Protein AF-A0A351F025-F1 (afdb_monomer_lite)

Secondary structure (DSSP, 8-state):
-PPP--SPP-GGGS------SHHHHHHHHHHSHHHHHHHTTSGGGGGGG-TT---------PPP--

Radius of gyration: 13.69 Å; chains: 1; bounding box: 40×27×31 Å

Structure (mmCIF, N/CA/C/O backbone):
data_AF-A0A351F025-F1
#
_entry.id   AF-A0A351F025-F1
#
loop_
_atom_site.group_PDB
_atom_site.id
_atom_site.type_symbol
_atom_site.label_atom_id
_atom_site.label_alt_id
_atom_site.label_comp_id
_atom_site.label_asym_id
_atom_site.label_entity_id
_atom_site.label_seq_id
_atom_site.pdbx_PDB_ins_code
_atom_site.Cartn_x
_atom_site.Cartn_y
_atom_site.Cartn_z
_atom_site.occupancy
_atom_site.B_iso_or_equiv
_atom_site.auth_seq_id
_atom_site.auth_comp_id
_atom_site.auth_asym_id
_atom_site.auth_atom_id
_atom_site.pdbx_PDB_model_num
ATOM 1 N N . MET A 1 1 ? -2.428 15.741 -5.606 1.00 38.97 1 MET A N 1
ATOM 2 C CA . MET A 1 1 ? -3.782 15.591 -5.028 1.00 38.97 1 MET A CA 1
ATOM 3 C C . MET A 1 1 ? -4.194 14.130 -5.164 1.00 38.97 1 MET A C 1
ATOM 5 O O . MET A 1 1 ? -3.832 13.533 -6.169 1.00 38.97 1 MET A O 1
ATOM 9 N N . ALA A 1 2 ? -4.831 13.519 -4.160 1.00 50.47 2 ALA A N 1
ATOM 10 C CA . ALA A 1 2 ? -5.298 12.133 -4.282 1.00 50.47 2 ALA A CA 1
ATOM 11 C C . ALA A 1 2 ? -6.464 12.090 -5.283 1.00 50.47 2 ALA A C 1
ATOM 13 O O . ALA A 1 2 ? -7.414 12.857 -5.137 1.00 50.47 2 ALA A O 1
ATOM 14 N N . LYS A 1 3 ? -6.370 11.252 -6.321 1.00 58.44 3 LYS A N 1
ATOM 15 C CA . LYS A 1 3 ? -7.427 11.114 -7.328 1.00 58.44 3 LYS A CA 1
ATOM 16 C C . LYS A 1 3 ? -8.542 10.256 -6.738 1.00 58.44 3 LYS A C 1
ATOM 18 O O . LYS A 1 3 ? -8.297 9.121 -6.338 1.00 58.44 3 LYS A O 1
ATOM 23 N N . GLN A 1 4 ? -9.748 10.804 -6.661 1.00 62.03 4 GLN A N 1
ATOM 24 C CA . GLN A 1 4 ? -10.919 10.040 -6.255 1.00 62.03 4 GLN A CA 1
ATOM 25 C C . GLN A 1 4 ? -11.228 9.005 -7.342 1.00 62.03 4 GLN A C 1
A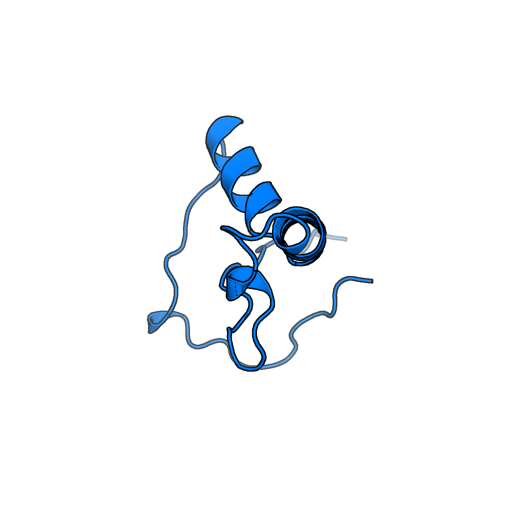TOM 27 O O . GLN A 1 4 ? -11.397 9.357 -8.509 1.00 62.03 4 GLN A O 1
ATOM 32 N N . LEU A 1 5 ? -11.261 7.727 -6.967 1.00 65.62 5 LEU A N 1
ATOM 33 C CA . LEU A 1 5 ? -11.714 6.665 -7.860 1.00 65.62 5 LEU A CA 1
ATOM 34 C C . LEU A 1 5 ? -13.241 6.733 -7.933 1.00 65.62 5 LEU A C 1
ATOM 36 O O . LEU A 1 5 ? -13.923 6.541 -6.930 1.00 65.62 5 LEU A O 1
ATOM 40 N N . THR A 1 6 ? -13.763 7.053 -9.113 1.00 61.72 6 THR A N 1
ATOM 41 C CA . THR A 1 6 ? -15.202 7.144 -9.408 1.00 61.72 6 THR A CA 1
ATOM 42 C C . THR A 1 6 ? -15.751 5.895 -10.109 1.00 61.72 6 THR A C 1
ATOM 44 O O . THR A 1 6 ? -16.921 5.871 -10.474 1.00 61.72 6 THR A O 1
ATOM 47 N N . GLY A 1 7 ? -14.923 4.861 -10.300 1.00 67.25 7 GLY A N 1
ATOM 48 C CA . GLY A 1 7 ? -15.302 3.595 -10.937 1.00 67.25 7 GLY A CA 1
ATOM 49 C C . GLY A 1 7 ? -15.643 2.475 -9.949 1.00 67.25 7 GLY A C 1
ATOM 50 O O . GLY A 1 7 ? -15.418 2.590 -8.743 1.00 67.25 7 GLY A O 1
ATOM 51 N N . HIS A 1 8 ? -16.153 1.362 -10.479 1.00 69.06 8 HIS A N 1
ATOM 52 C CA . HIS A 1 8 ? -16.376 0.138 -9.712 1.00 69.06 8 HIS A CA 1
ATOM 53 C C . HIS A 1 8 ? -15.038 -0.524 -9.356 1.00 69.06 8 HIS A C 1
ATOM 55 O O . HIS A 1 8 ? -14.289 -0.940 -10.236 1.00 69.06 8 HIS A O 1
ATOM 61 N N . VAL A 1 9 ? -14.747 -0.627 -8.058 1.00 74.44 9 VAL A N 1
ATOM 62 C CA . VAL A 1 9 ? -13.644 -1.442 -7.533 1.00 74.44 9 VAL A CA 1
ATOM 63 C C . VAL A 1 9 ? -14.195 -2.830 -7.225 1.00 74.44 9 VAL A C 1
ATOM 65 O O . VAL A 1 9 ? -15.120 -2.960 -6.423 1.00 74.44 9 VAL A O 1
ATOM 68 N N . ASP A 1 10 ? -13.630 -3.859 -7.854 1.00 79.25 10 ASP A N 1
ATOM 69 C CA . ASP A 1 10 ? -13.977 -5.252 -7.570 1.00 79.25 10 ASP A CA 1
ATOM 70 C C . ASP A 1 10 ? -13.448 -5.651 -6.187 1.00 79.25 10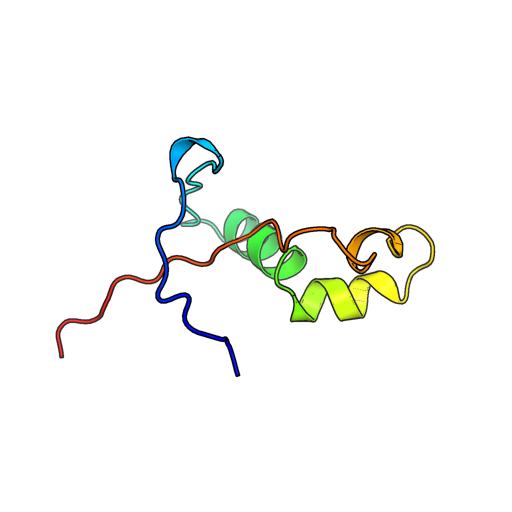 ASP A C 1
ATOM 72 O O . ASP A 1 10 ? -12.274 -5.977 -6.021 1.00 79.25 10 ASP A O 1
ATOM 76 N N . GLN A 1 11 ? -14.325 -5.609 -5.185 1.00 77.69 11 GLN A N 1
ATOM 77 C CA . GLN A 1 11 ? -13.979 -5.877 -3.789 1.00 77.69 11 GLN A CA 1
ATOM 78 C C . GLN A 1 11 ? -13.450 -7.298 -3.559 1.00 77.69 11 GLN A C 1
ATOM 80 O O . GLN A 1 11 ? -12.707 -7.499 -2.604 1.00 77.69 11 GLN A O 1
ATOM 85 N N . SER A 1 12 ? -13.766 -8.268 -4.429 1.00 84.31 12 SER A N 1
ATOM 86 C CA . SER A 1 12 ? -13.285 -9.652 -4.291 1.00 84.31 12 SER A CA 1
ATOM 87 C C . SER A 1 12 ? -11.770 -9.785 -4.476 1.00 84.31 12 SER A C 1
ATOM 89 O O . SER A 1 12 ? -11.163 -10.740 -3.995 1.00 84.31 12 SER A O 1
ATOM 91 N N . LYS A 1 13 ? -11.143 -8.799 -5.129 1.00 81.44 13 LYS A N 1
ATOM 92 C CA . LYS A 1 13 ? -9.697 -8.752 -5.377 1.00 81.44 13 LYS A CA 1
ATOM 93 C C . LYS A 1 13 ? -8.907 -8.066 -4.264 1.00 81.44 13 LYS A C 1
ATOM 95 O O . LYS A 1 13 ? -7.681 -8.024 -4.338 1.00 81.44 13 LYS A O 1
ATOM 100 N N . TYR A 1 14 ? -9.578 -7.526 -3.244 1.00 79.94 14 TYR A N 1
ATOM 101 C CA . TYR A 1 14 ? -8.940 -6.751 -2.183 1.00 79.94 14 TYR A CA 1
ATOM 102 C C . TYR A 1 14 ? -9.290 -7.283 -0.798 1.00 79.94 14 TYR A C 1
ATOM 104 O O . TYR A 1 14 ? -10.421 -7.662 -0.507 1.00 79.94 14 TYR A O 1
ATOM 112 N N . TRP A 1 15 ? -8.311 -7.223 0.100 1.00 81.69 15 TRP A N 1
ATOM 113 C CA . TRP A 1 15 ? -8.519 -7.495 1.516 1.00 81.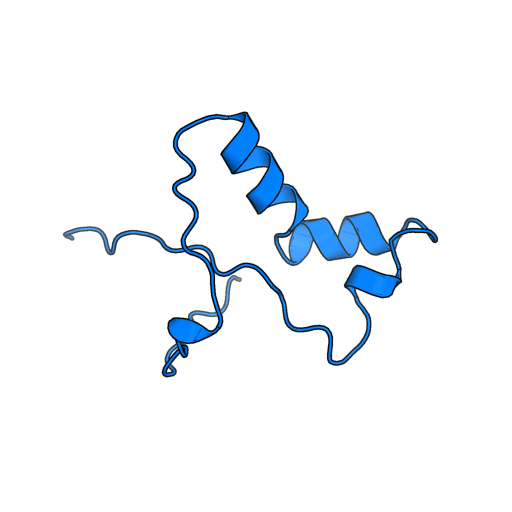69 15 TRP A CA 1
ATOM 114 C C . TRP A 1 15 ? -8.829 -6.198 2.256 1.00 81.69 15 TRP A C 1
ATOM 116 O O . TRP A 1 15 ? -8.072 -5.228 2.175 1.00 81.69 15 TRP A O 1
ATOM 126 N N . TYR A 1 16 ? -9.923 -6.183 3.020 1.00 83.38 16 TYR A N 1
ATOM 127 C CA . TYR A 1 16 ? -10.228 -5.061 3.901 1.00 83.38 16 TYR A CA 1
ATOM 128 C C . TYR A 1 16 ? -9.512 -5.224 5.243 1.00 83.38 16 TYR A C 1
ATOM 130 O O . TYR A 1 16 ? -9.811 -6.134 6.016 1.00 83.38 16 TYR A O 1
ATOM 138 N N . VAL A 1 17 ? -8.586 -4.312 5.543 1.00 78.69 17 VAL A N 1
ATOM 139 C CA . VAL A 1 17 ? -7.794 -4.345 6.778 1.00 78.69 17 VAL A CA 1
ATOM 140 C C . VAL A 1 17 ? -8.170 -3.160 7.679 1.00 78.69 17 VAL A C 1
ATOM 142 O O . VAL A 1 17 ? -7.882 -2.010 7.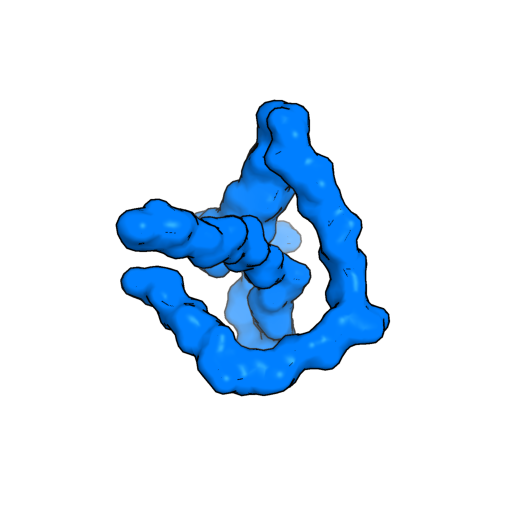338 1.00 78.69 17 VAL A O 1
ATOM 145 N N . PRO A 1 18 ? -8.793 -3.389 8.852 1.00 80.06 18 PRO A N 1
ATOM 146 C CA . PRO A 1 18 ? -9.124 -2.316 9.780 1.00 80.06 18 PRO A CA 1
ATOM 147 C C . PRO A 1 18 ? -7.870 -1.799 10.496 1.00 80.06 18 PRO A C 1
ATOM 149 O O . PRO A 1 18 ? -7.300 -2.451 11.368 1.00 80.06 18 PRO A O 1
ATOM 152 N N . VAL A 1 19 ? -7.467 -0.569 10.195 1.00 75.19 19 VAL A N 1
ATOM 153 C CA . VAL A 1 19 ? -6.284 0.069 10.793 1.00 75.19 19 VAL A CA 1
ATOM 154 C C . VAL A 1 19 ? -6.649 0.981 11.965 1.00 75.19 19 VAL A C 1
ATOM 156 O O . VAL A 1 19 ? -6.658 2.207 11.863 1.00 75.19 19 VAL A O 1
ATOM 159 N N . ARG A 1 20 ? -6.961 0.374 13.119 1.00 77.94 20 ARG A N 1
ATOM 160 C CA . ARG A 1 20 ? -7.209 1.109 14.380 1.00 77.94 20 ARG A CA 1
ATOM 161 C C . ARG A 1 20 ? -5.928 1.404 15.169 1.00 77.94 20 ARG A C 1
ATOM 163 O O . ARG A 1 20 ? -5.842 2.436 15.826 1.00 77.94 20 ARG A O 1
ATOM 170 N N . GLN A 1 21 ? -4.927 0.530 15.076 1.00 81.00 21 GLN A N 1
ATOM 171 C CA . GLN A 1 21 ? -3.662 0.636 15.812 1.00 81.00 21 GLN A CA 1
ATOM 172 C C . GLN A 1 21 ? -2.577 1.361 15.003 1.00 81.00 21 GLN A C 1
ATOM 174 O O . GLN A 1 21 ? -2.572 1.312 13.772 1.00 81.00 21 GLN A O 1
ATOM 179 N N . LEU A 1 22 ? -1.621 1.990 15.698 1.00 78.50 22 LEU A N 1
ATOM 180 C CA . LEU A 1 22 ? -0.531 2.763 15.085 1.00 78.50 22 LEU A CA 1
ATOM 181 C C . LEU A 1 22 ? 0.282 1.939 14.074 1.00 78.50 22 LEU A C 1
ATOM 183 O O . LEU A 1 22 ? 0.513 2.398 12.960 1.00 78.50 22 LEU A O 1
ATOM 187 N N . LYS A 1 23 ? 0.628 0.693 14.422 1.00 78.12 23 LYS A N 1
ATOM 188 C CA . LYS A 1 23 ? 1.360 -0.225 13.532 1.00 78.12 23 LYS A CA 1
ATOM 189 C C . LYS A 1 23 ? 0.621 -0.465 12.210 1.00 78.12 23 LYS A C 1
ATOM 191 O O . LYS A 1 23 ? 1.233 -0.435 11.151 1.00 78.12 23 LYS A O 1
ATOM 196 N N . GLY A 1 24 ? -0.703 -0.623 12.263 1.00 75.25 24 GLY A N 1
ATOM 197 C CA . GLY A 1 24 ? -1.529 -0.770 11.064 1.00 75.25 24 GLY A CA 1
ATOM 198 C C . GLY A 1 24 ? -1.510 0.483 10.185 1.00 75.25 24 GLY A C 1
ATOM 199 O O . GLY A 1 24 ? -1.386 0.382 8.969 1.00 75.25 24 GLY A O 1
ATOM 200 N N . LYS A 1 25 ? -1.552 1.674 10.797 1.00 76.56 25 LYS A N 1
ATOM 201 C CA . LYS A 1 25 ? -1.445 2.948 10.065 1.00 76.56 25 LYS A CA 1
ATOM 202 C C . LYS A 1 25 ? -0.089 3.102 9.365 1.00 76.56 25 LYS A C 1
ATOM 204 O O . LYS A 1 25 ? -0.057 3.589 8.240 1.00 76.56 25 LYS A O 1
ATOM 209 N N . MET A 1 26 ? 1.002 2.647 9.988 1.00 77.88 26 MET A N 1
ATOM 210 C CA . MET A 1 26 ? 2.345 2.691 9.391 1.00 77.88 26 MET A CA 1
ATOM 211 C C . MET A 1 26 ? 2.469 1.812 8.140 1.00 77.88 26 MET A C 1
ATOM 213 O O . MET A 1 26 ? 3.097 2.232 7.172 1.00 77.88 26 MET A O 1
ATOM 217 N N . ILE A 1 27 ? 1.842 0.629 8.128 1.00 76.44 27 ILE A N 1
ATOM 218 C CA . ILE A 1 27 ? 1.833 -0.264 6.955 1.00 76.44 27 ILE A CA 1
ATOM 219 C C . ILE A 1 27 ? 1.155 0.422 5.765 1.00 76.44 27 ILE A C 1
ATOM 221 O O . ILE A 1 27 ? 1.710 0.443 4.671 1.00 76.44 27 ILE A O 1
ATOM 225 N N . ILE A 1 28 ? -0.016 1.031 5.984 1.00 73.25 28 ILE A N 1
ATOM 226 C CA . ILE A 1 28 ? -0.723 1.781 4.935 1.00 73.25 28 ILE A CA 1
ATOM 227 C C . ILE A 1 28 ? 0.147 2.920 4.428 1.00 73.25 28 ILE A C 1
ATOM 229 O O . ILE A 1 28 ? 0.321 3.056 3.224 1.00 73.25 28 ILE A O 1
ATOM 233 N N . GLN A 1 29 ? 0.742 3.692 5.338 1.00 72.00 29 GLN A N 1
ATOM 234 C CA . GLN A 1 29 ? 1.585 4.821 4.974 1.00 72.00 29 GLN A CA 1
ATOM 235 C C . GLN A 1 29 ? 2.780 4.395 4.117 1.00 72.00 29 GLN A C 1
ATOM 237 O O . GLN A 1 29 ? 3.064 5.078 3.143 1.00 72.00 29 GLN A O 1
ATOM 242 N N . ALA A 1 30 ? 3.438 3.271 4.411 1.00 69.81 30 ALA A N 1
ATOM 243 C CA . ALA A 1 30 ? 4.535 2.743 3.593 1.00 69.81 30 ALA A CA 1
ATOM 244 C C . ALA A 1 30 ? 4.093 2.334 2.175 1.00 69.81 30 ALA A C 1
ATOM 246 O O . ALA A 1 30 ? 4.863 2.463 1.226 1.00 69.81 30 ALA A O 1
ATOM 247 N N . LEU A 1 31 ? 2.848 1.877 2.033 1.00 72.31 31 LEU A N 1
ATOM 248 C CA . LEU A 1 31 ? 2.265 1.405 0.776 1.00 72.31 31 LEU A CA 1
ATOM 249 C C . LEU A 1 31 ? 1.458 2.482 0.030 1.00 72.31 31 LEU A C 1
ATOM 251 O O . LEU A 1 31 ? 0.874 2.205 -1.016 1.00 72.31 31 LEU A O 1
ATOM 255 N N . GLU A 1 32 ? 1.399 3.714 0.542 1.00 74.25 32 GLU A N 1
ATOM 256 C CA . GLU A 1 32 ? 0.801 4.831 -0.185 1.00 74.25 32 GLU A CA 1
ATOM 257 C C . GLU A 1 32 ? 1.716 5.263 -1.350 1.00 74.25 32 GLU A C 1
ATOM 259 O O . GLU A 1 32 ? 2.940 5.297 -1.190 1.00 74.25 32 GLU A O 1
ATOM 264 N N . PRO A 1 33 ? 1.155 5.699 -2.497 1.00 72.25 33 PRO A N 1
ATOM 265 C CA . PRO A 1 33 ? 1.925 6.060 -3.693 1.00 72.25 33 PRO A CA 1
ATOM 266 C C . PRO A 1 33 ? 3.092 7.021 -3.434 1.00 72.25 33 PRO A C 1
ATOM 268 O O . PRO A 1 33 ? 4.171 6.872 -3.999 1.00 72.25 33 PRO A O 1
ATOM 271 N N . LYS A 1 34 ? 2.892 8.010 -2.552 1.00 71.62 34 LYS A N 1
ATOM 272 C CA . LYS A 1 34 ? 3.931 8.988 -2.197 1.00 71.62 34 LYS A CA 1
ATOM 273 C C . LYS A 1 34 ? 5.111 8.343 -1.471 1.00 71.62 34 LYS A C 1
ATOM 275 O O . LYS A 1 34 ? 6.254 8.682 -1.754 1.00 71.62 34 LYS A O 1
ATOM 280 N N . SER A 1 35 ? 4.833 7.426 -0.553 1.00 74.62 35 SER A N 1
ATOM 281 C CA . SER A 1 35 ? 5.867 6.718 0.199 1.00 74.62 35 SER A CA 1
ATOM 282 C C . SER A 1 35 ? 6.573 5.689 -0.672 1.00 74.62 35 SER A C 1
ATOM 284 O O . SER A 1 35 ? 7.790 5.573 -0.592 1.00 74.62 35 SER A O 1
ATOM 286 N N . MET A 1 36 ? 5.844 5.015 -1.567 1.00 77.62 36 MET A N 1
ATOM 287 C CA . MET A 1 36 ? 6.418 4.097 -2.557 1.00 77.62 36 MET A CA 1
ATOM 288 C C . MET A 1 36 ? 7.415 4.801 -3.487 1.00 77.62 36 MET A C 1
ATOM 290 O O . MET A 1 36 ? 8.480 4.252 -3.744 1.00 77.62 36 MET A O 1
ATOM 294 N N . LEU A 1 37 ? 7.119 6.027 -3.941 1.00 78.50 37 LEU A N 1
ATOM 295 C CA . LEU A 1 37 ? 8.057 6.831 -4.740 1.00 78.50 37 LEU A CA 1
ATOM 296 C C . LEU A 1 37 ? 9.355 7.133 -3.979 1.00 78.50 37 LEU A C 1
ATOM 298 O O . LEU A 1 37 ? 10.435 7.038 -4.553 1.00 78.50 37 LEU A O 1
ATOM 302 N N . GLY A 1 38 ? 9.256 7.457 -2.687 1.00 80.88 38 GLY A N 1
ATOM 303 C CA . GLY A 1 38 ? 10.427 7.632 -1.827 1.00 80.88 38 GLY A CA 1
ATOM 304 C C . GLY A 1 38 ? 11.193 6.324 -1.609 1.00 80.88 38 GLY A C 1
ATOM 305 O O . GLY A 1 38 ? 12.416 6.307 -1.702 1.00 80.88 38 GLY A O 1
ATOM 306 N N . LEU A 1 39 ? 10.490 5.210 -1.384 1.00 78.62 39 LEU A N 1
ATOM 307 C CA . LEU A 1 39 ? 11.101 3.890 -1.203 1.00 78.62 39 LEU A CA 1
ATOM 308 C C . LEU A 1 39 ? 11.794 3.388 -2.472 1.00 78.62 39 LEU A C 1
ATOM 310 O O . LEU A 1 39 ? 12.856 2.789 -2.375 1.00 78.62 39 LEU A O 1
ATOM 314 N N . ALA A 1 40 ? 11.260 3.675 -3.657 1.00 80.94 40 ALA A N 1
ATOM 315 C CA . ALA A 1 40 ? 11.859 3.262 -4.924 1.00 80.94 40 ALA A CA 1
ATOM 316 C C . ALA A 1 40 ? 13.209 3.927 -5.232 1.00 80.94 40 ALA A C 1
ATOM 318 O O . ALA A 1 40 ? 13.901 3.488 -6.147 1.00 80.94 40 ALA A O 1
ATOM 319 N N . THR A 1 41 ? 13.609 4.945 -4.460 1.00 83.25 41 THR A N 1
ATOM 320 C CA . THR A 1 41 ? 14.978 5.486 -4.510 1.00 83.25 41 THR A CA 1
ATOM 321 C C . THR A 1 41 ? 16.023 4.486 -3.999 1.00 83.25 41 THR A C 1
ATOM 323 O O . THR A 1 41 ? 17.196 4.590 -4.352 1.00 83.25 41 THR A O 1
ATOM 326 N N . TYR A 1 42 ? 15.607 3.484 -3.218 1.00 84.44 42 TYR A N 1
ATOM 327 C CA . TYR A 1 42 ? 16.456 2.387 -2.771 1.00 84.44 42 TYR A CA 1
ATOM 328 C C . TYR A 1 42 ? 16.388 1.217 -3.774 1.00 84.44 42 TYR A C 1
ATOM 330 O O . TYR A 1 42 ? 15.286 0.735 -4.066 1.00 84.44 42 TYR A O 1
ATOM 338 N N . PRO A 1 43 ? 17.528 0.695 -4.273 1.00 81.56 43 PRO A N 1
ATOM 339 C CA . PRO A 1 43 ? 17.555 -0.325 -5.330 1.00 81.56 43 PRO A CA 1
ATOM 340 C C . PRO A 1 43 ? 16.716 -1.577 -5.042 1.00 81.56 43 PRO A C 1
ATOM 342 O O . PRO A 1 43 ? 16.039 -2.095 -5.929 1.00 81.56 43 PRO A O 1
ATOM 345 N N . GLN A 1 44 ? 16.694 -2.036 -3.790 1.00 82.00 44 GLN A N 1
ATOM 346 C CA . GLN A 1 44 ? 15.924 -3.203 -3.352 1.00 82.00 44 GLN A CA 1
ATOM 347 C C . GLN A 1 44 ? 14.400 -3.007 -3.431 1.00 82.00 44 GLN A C 1
ATOM 349 O O . GLN A 1 44 ? 13.656 -3.983 -3.410 1.00 82.00 44 GLN A O 1
ATOM 354 N N . PHE A 1 45 ? 13.930 -1.762 -3.532 1.00 80.31 45 PHE A N 1
ATOM 355 C CA . PHE A 1 45 ? 12.515 -1.397 -3.587 1.00 80.31 45 PHE A CA 1
ATOM 356 C C . PHE A 1 45 ? 12.103 -0.793 -4.937 1.00 80.31 45 PHE A C 1
ATOM 358 O O . PHE A 1 45 ? 10.955 -0.386 -5.096 1.00 80.31 45 PHE A O 1
ATOM 365 N N . ALA A 1 46 ? 12.985 -0.789 -5.944 1.00 80.75 46 ALA A N 1
ATOM 366 C CA . ALA A 1 46 ? 12.694 -0.253 -7.279 1.00 80.75 46 ALA A CA 1
ATOM 367 C C . ALA A 1 46 ? 11.474 -0.917 -7.958 1.00 80.75 46 ALA A C 1
ATOM 369 O O . ALA A 1 46 ? 10.821 -0.318 -8.812 1.00 80.75 46 ALA A O 1
ATOM 370 N N . TYR A 1 47 ? 11.125 -2.145 -7.555 1.00 76.62 47 TYR A N 1
ATOM 371 C CA . TYR A 1 47 ? 9.941 -2.854 -8.045 1.00 76.62 47 TYR A CA 1
ATOM 372 C C . TYR A 1 47 ? 8.616 -2.152 -7.700 1.00 76.62 47 TYR A C 1
ATOM 374 O O . TYR A 1 47 ? 7.641 -2.344 -8.418 1.00 76.62 47 TYR A O 1
ATOM 382 N N . LEU A 1 48 ? 8.582 -1.314 -6.656 1.00 73.25 48 LEU A N 1
ATOM 383 C CA . LEU A 1 48 ? 7.381 -0.606 -6.195 1.00 73.25 48 LEU A 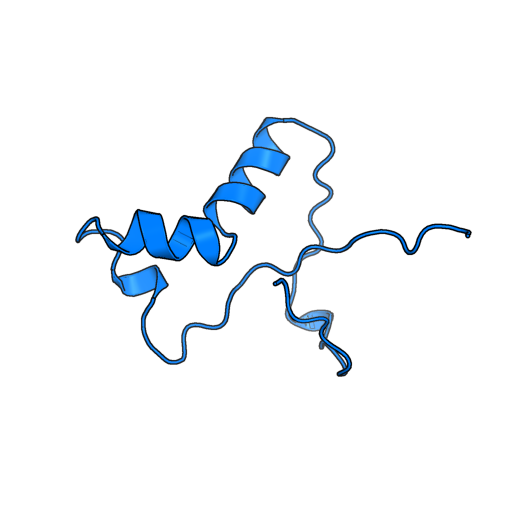CA 1
ATOM 384 C C . LEU A 1 48 ? 6.853 0.438 -7.195 1.00 73.25 48 LEU A C 1
ATOM 386 O O . LEU A 1 48 ? 5.713 0.873 -7.062 1.00 73.25 48 LEU A O 1
ATOM 390 N N . VAL A 1 49 ? 7.663 0.859 -8.173 1.00 74.69 49 VAL A N 1
ATOM 391 C CA . VAL A 1 49 ? 7.317 1.918 -9.146 1.00 74.69 49 VAL A CA 1
ATOM 392 C C . VAL A 1 49 ? 7.357 1.402 -10.595 1.00 74.69 49 VAL A C 1
ATOM 394 O O . VAL A 1 49 ? 7.212 2.171 -11.543 1.00 74.69 49 VAL A O 1
ATOM 397 N N . LYS A 1 50 ? 7.499 0.085 -10.807 1.00 72.81 50 LYS A N 1
ATOM 398 C CA . LYS A 1 50 ? 7.412 -0.499 -12.154 1.00 72.81 50 LYS A CA 1
ATOM 399 C C . LYS A 1 50 ? 6.038 -0.220 -12.774 1.00 72.81 50 LYS A C 1
ATOM 401 O O . LYS A 1 50 ? 5.005 -0.420 -12.133 1.00 72.81 50 LYS A O 1
ATOM 406 N N . SER A 1 51 ? 6.027 0.206 -14.034 1.00 56.62 51 SER A N 1
ATOM 407 C CA . SER A 1 51 ? 4.811 0.367 -14.833 1.00 56.62 51 SER A CA 1
ATOM 408 C C . SER A 1 51 ? 4.003 -0.939 -14.854 1.00 56.62 51 SER A C 1
ATOM 410 O O . SER A 1 51 ? 4.577 -2.017 -14.985 1.00 56.62 51 SER A O 1
ATOM 412 N N . ALA A 1 52 ? 2.680 -0.824 -14.690 1.00 53.56 52 ALA A N 1
ATOM 413 C CA . ALA A 1 52 ? 1.721 -1.925 -14.491 1.00 53.56 52 ALA A CA 1
ATOM 414 C C . ALA A 1 52 ? 1.750 -2.636 -13.117 1.00 53.56 52 ALA A C 1
ATOM 416 O O . ALA A 1 52 ? 1.052 -3.630 -12.935 1.00 53.56 52 ALA A O 1
ATOM 417 N N . SER A 1 53 ? 2.484 -2.110 -12.129 1.00 54.66 53 SER A N 1
ATOM 418 C CA . SER A 1 53 ? 2.318 -2.513 -10.723 1.00 54.66 53 SER A CA 1
ATOM 419 C C . SER A 1 53 ? 1.208 -1.658 -10.119 1.00 54.66 53 SER A C 1
ATOM 421 O O . SER A 1 53 ? 1.444 -0.515 -9.725 1.00 54.66 53 SER A O 1
ATOM 423 N N . ASP A 1 54 ? -0.021 -2.164 -10.132 1.00 58.00 54 ASP A N 1
ATOM 424 C CA . ASP A 1 54 ? -1.172 -1.474 -9.550 1.00 58.00 54 ASP A CA 1
ATOM 425 C C . ASP A 1 54 ? -0.861 -1.021 -8.119 1.00 58.00 54 ASP A C 1
ATOM 427 O O . ASP A 1 54 ? -0.326 -1.794 -7.325 1.00 58.00 54 ASP A O 1
ATOM 431 N N . TYR A 1 55 ? -1.192 0.231 -7.777 1.00 60.09 55 TYR A N 1
ATOM 432 C CA . TYR A 1 55 ? -1.103 0.718 -6.400 1.00 60.09 55 TYR A CA 1
ATOM 433 C C . TYR A 1 55 ? -1.950 -0.207 -5.507 1.00 60.09 55 TYR A C 1
ATOM 435 O O . TYR A 1 55 ? -3.181 -0.160 -5.590 1.00 60.09 55 TYR A O 1
ATOM 443 N N . PRO A 1 56 ? -1.345 -1.054 -4.652 1.00 66.44 56 PRO A N 1
ATOM 444 C CA . PRO A 1 56 ? -2.056 -2.186 -4.057 1.00 66.44 56 PRO A CA 1
ATOM 445 C C . PRO A 1 56 ? -2.950 -1.773 -2.883 1.00 66.44 56 PRO A C 1
ATOM 447 O O . PRO A 1 56 ? -3.625 -2.609 -2.285 1.00 66.44 56 PRO A O 1
ATOM 450 N N . VAL A 1 57 ? -2.944 -0.486 -2.520 1.00 72.50 57 VAL A N 1
ATOM 451 C CA . VAL A 1 57 ? -3.614 0.027 -1.328 1.00 72.50 57 VAL A CA 1
ATOM 452 C C . VAL A 1 57 ? -4.569 1.153 -1.683 1.00 72.50 57 VAL A C 1
ATOM 454 O O . VAL A 1 57 ? -4.182 2.229 -2.138 1.00 72.50 57 VAL A O 1
ATOM 457 N N . LEU A 1 58 ? -5.843 0.902 -1.392 1.00 75.75 58 LEU A N 1
ATOM 458 C CA . LEU A 1 58 ? -6.917 1.879 -1.463 1.00 75.75 58 LEU A CA 1
ATOM 459 C C . LEU A 1 58 ? -7.265 2.335 -0.047 1.00 75.75 58 LEU A C 1
ATOM 461 O O . LEU A 1 58 ? -7.715 1.546 0.786 1.00 75.75 58 LEU A O 1
ATOM 465 N N . ARG A 1 59 ? -7.078 3.626 0.239 1.00 76.44 59 ARG A N 1
ATOM 466 C CA . ARG A 1 59 ? -7.492 4.199 1.521 1.00 76.44 59 ARG A CA 1
ATOM 467 C C . ARG A 1 59 ? -8.990 4.486 1.500 1.00 76.44 59 ARG A C 1
ATOM 469 O O . ARG A 1 59 ? -9.444 5.408 0.828 1.00 76.44 59 ARG A O 1
ATOM 476 N N . VAL A 1 60 ? -9.745 3.736 2.297 1.00 76.94 60 VAL A N 1
ATOM 477 C CA . VAL A 1 60 ? -11.174 3.983 2.510 1.00 76.94 60 VAL A CA 1
ATOM 478 C C . VAL A 1 60 ? -11.342 5.015 3.622 1.00 76.94 60 VAL A C 1
ATOM 480 O O . VAL A 1 60 ? -10.857 4.835 4.739 1.00 76.94 60 VAL A O 1
ATOM 483 N N . VAL A 1 61 ? -12.042 6.105 3.323 1.00 75.81 61 VAL A N 1
ATOM 484 C CA . VAL A 1 61 ? -12.475 7.093 4.315 1.00 75.81 61 VAL A CA 1
ATOM 485 C C . VAL A 1 61 ? -13.993 7.085 4.377 1.00 75.81 61 VAL A C 1
ATOM 487 O O . VAL A 1 61 ? -14.665 7.021 3.348 1.00 75.81 61 VAL A O 1
ATOM 490 N N . LYS A 1 62 ? -14.554 7.130 5.589 1.00 77.56 62 LYS A N 1
ATOM 491 C CA . LYS A 1 62 ? -15.996 7.320 5.744 1.00 77.56 62 LYS A CA 1
ATOM 492 C C . LYS A 1 62 ? -16.342 8.684 5.150 1.00 77.56 62 LYS A C 1
ATOM 494 O O . LYS A 1 62 ? -15.712 9.674 5.518 1.00 77.56 62 LYS A O 1
ATOM 499 N N . LYS A 1 63 ? -17.331 8.739 4.256 1.00 70.00 63 LYS A N 1
ATOM 500 C CA . LYS A 1 63 ? -17.899 10.015 3.813 1.00 70.00 63 LYS A CA 1
ATOM 501 C C . LYS A 1 63 ? -18.440 10.711 5.066 1.00 70.00 63 LYS A C 1
ATOM 503 O O . LYS A 1 63 ? -19.282 10.135 5.760 1.00 70.00 63 LYS A O 1
ATOM 508 N N . GLY A 1 64 ? -17.873 11.862 5.424 1.00 61.78 64 GLY A N 1
ATOM 509 C CA . GLY A 1 64 ? -18.392 12.658 6.534 1.00 61.78 64 GLY A CA 1
ATOM 510 C C . GLY A 1 64 ? -19.869 12.958 6.282 1.00 61.78 64 GLY A C 1
ATOM 511 O O . GLY A 1 64 ? -20.257 13.151 5.131 1.00 61.78 64 GLY A O 1
ATOM 512 N N . L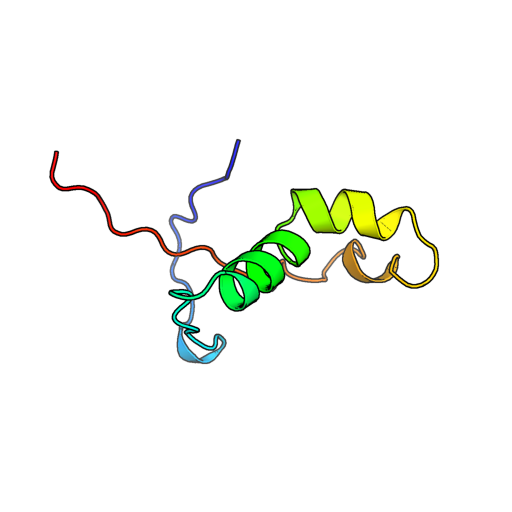YS A 1 65 ? -20.694 12.942 7.335 1.00 47.00 65 LYS A N 1
ATOM 513 C CA . LYS A 1 65 ? -21.931 13.723 7.287 1.00 47.00 65 LYS A CA 1
ATOM 514 C C . LYS A 1 65 ? -21.465 15.178 7.264 1.00 47.00 65 LYS A C 1
ATOM 516 O O . LYS A 1 65 ? -20.776 15.571 8.204 1.00 47.00 65 LYS A O 1
ATOM 521 N N . GLU A 1 66 ? -21.716 15.872 6.159 1.00 41.81 66 GLU A N 1
ATOM 522 C CA . GLU A 1 66 ? -21.746 17.340 6.154 1.00 41.81 66 GLU A CA 1
ATOM 523 C C . GLU A 1 66 ? -22.742 17.842 7.203 1.00 41.81 66 GLU A C 1
ATOM 525 O O . GLU A 1 66 ? -23.769 17.147 7.417 1.00 41.81 66 GLU A O 1
#

pLDDT: mean 72.16, std 10.28, range [38.97, 84.44]

Sequence (66 aa):
MAKQLTGHVDQSKYWYVPVRQLKGKMIIQALEPKSMLGLATYPQFAYLVKSASDYPVLRVVKKGKE

Foldseek 3Di:
DDDDDPDDDPCVLADDDDPPDPVSVVVLVCLPPVNLVVVCVDVVSVVSPDPPPPSRDDDDDDDDDD